Protein AF-A0A4R8QBV4-F1 (afdb_monomer_lite)

Sequence (127 aa):
MPSLPVAVTVKRGLVRAAAGRQTRTVHDWSDRFTSKRDELAAHFNRSLGEDADGKPIRVDRKRKTVSTSVGDLPISPIMDPDFKEARRRYNQPKPKPQKTTAPNSGVKERLRKKLLQNPYGEYHNID

Foldseek 3Di:
DDDDDDDDDDDDDDDDDDDDDPPPDPDDPVNVLVVQLVVLQVVLQVVQAAEPVRHRWGADLVQCWIQHPVGTHHHDLCSRSNSVSVVVVVPDPDPDPPPPPPPQDDPVNVVVVVLVPDPPRDDDDDD

Secondary structure (DSSP, 8-state):
------------------S---------TTHHHHHHHHHHHHHHHHHH-B-TTSPBPEEETTTTEEEETTEEEEPPGGG-HHHHHHHHHHHSPPPPPP---STT-SHHHHHHHHHHT-TT-------

pLDDT: mean 72.61, std 18.54, range [36.19, 93.69]

Organism: NCBI:txid1347390

Struc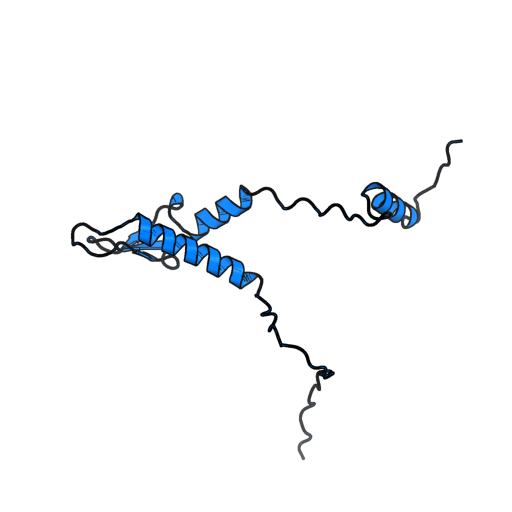ture (mmCIF, N/CA/C/O backbone):
data_AF-A0A4R8QBV4-F1
#
_entry.id   AF-A0A4R8QBV4-F1
#
loop_
_atom_site.group_PDB
_atom_site.id
_atom_site.type_symbol
_atom_site.label_atom_id
_atom_site.label_alt_id
_atom_site.label_comp_id
_atom_site.label_asym_id
_atom_site.label_entity_id
_atom_site.label_seq_id
_atom_site.pdbx_PDB_ins_code
_atom_site.Cartn_x
_atom_site.Cartn_y
_atom_site.Cartn_z
_atom_site.occupancy
_atom_site.B_iso_or_equiv
_atom_site.auth_seq_id
_atom_site.auth_comp_id
_atom_site.auth_asym_id
_atom_site.auth_atom_id
_atom_site.pdbx_PDB_model_num
ATOM 1 N N . MET A 1 1 ? 15.806 -58.537 2.074 1.00 36.19 1 MET A N 1
ATOM 2 C CA . MET A 1 1 ? 17.098 -57.893 2.399 1.00 36.19 1 MET A CA 1
ATOM 3 C C . MET A 1 1 ? 17.080 -56.489 1.800 1.00 36.19 1 MET A C 1
ATOM 5 O O . MET A 1 1 ? 16.919 -56.399 0.590 1.00 36.19 1 MET A O 1
ATOM 9 N N . PRO A 1 2 ? 17.083 -55.421 2.617 1.00 41.53 2 PRO A N 1
ATOM 10 C CA . PRO A 1 2 ? 16.800 -54.052 2.172 1.00 41.53 2 PRO A CA 1
ATOM 11 C C . PRO A 1 2 ? 18.053 -53.341 1.632 1.00 41.53 2 PRO A C 1
ATOM 13 O O . PRO A 1 2 ? 19.090 -53.345 2.290 1.00 41.53 2 PRO A O 1
ATOM 16 N N . SER A 1 3 ? 17.957 -52.698 0.463 1.00 39.59 3 SER A N 1
ATOM 17 C CA . SER A 1 3 ? 19.001 -51.814 -0.078 1.00 39.59 3 SER A CA 1
ATOM 18 C C . SER A 1 3 ? 18.604 -50.340 0.067 1.00 39.59 3 SER A C 1
ATOM 20 O O . SER A 1 3 ? 17.469 -49.956 -0.206 1.00 39.59 3 SER A O 1
ATOM 22 N N . LEU A 1 4 ? 19.570 -49.555 0.536 1.00 44.84 4 LEU A N 1
ATOM 23 C CA . LEU A 1 4 ? 19.494 -48.213 1.118 1.00 44.84 4 LEU A CA 1
ATOM 24 C C . LEU A 1 4 ? 19.123 -47.087 0.122 1.00 44.84 4 LEU A C 1
ATOM 26 O O . LEU A 1 4 ? 19.343 -47.236 -1.080 1.00 44.84 4 LEU A O 1
ATOM 30 N N . PRO A 1 5 ? 18.605 -45.938 0.607 1.00 41.72 5 PRO A N 1
ATOM 31 C CA . PRO A 1 5 ? 18.220 -44.801 -0.231 1.00 41.72 5 PRO A CA 1
ATOM 32 C C . PRO A 1 5 ? 19.424 -44.071 -0.853 1.00 41.72 5 PRO A C 1
ATOM 34 O O . PRO A 1 5 ? 20.444 -43.836 -0.205 1.00 41.72 5 PRO A O 1
ATOM 37 N N . VAL A 1 6 ? 19.266 -43.657 -2.115 1.00 47.09 6 VAL A N 1
ATOM 38 C CA . VAL A 1 6 ? 20.237 -42.866 -2.886 1.00 47.09 6 VAL A CA 1
ATOM 39 C C . VAL A 1 6 ? 20.364 -41.464 -2.281 1.00 47.09 6 VAL A C 1
ATOM 41 O O . VAL A 1 6 ? 19.462 -40.635 -2.391 1.00 47.09 6 VAL A O 1
ATOM 44 N N . ALA A 1 7 ? 21.502 -41.183 -1.646 1.00 38.56 7 ALA A N 1
ATOM 45 C CA . ALA A 1 7 ? 21.853 -39.848 -1.180 1.00 38.56 7 ALA A CA 1
ATOM 46 C C . ALA A 1 7 ? 22.288 -38.967 -2.367 1.00 38.56 7 ALA A C 1
ATOM 48 O O . ALA A 1 7 ? 23.305 -39.225 -3.010 1.00 38.56 7 ALA A O 1
ATOM 49 N N . VAL A 1 8 ? 21.540 -37.897 -2.648 1.00 42.66 8 VAL A N 1
ATOM 50 C CA . VAL A 1 8 ? 21.940 -36.868 -3.619 1.00 42.66 8 VAL A CA 1
ATOM 51 C C . VAL A 1 8 ? 22.982 -35.957 -2.966 1.00 42.66 8 VAL A C 1
ATOM 53 O O . VAL A 1 8 ? 22.662 -35.066 -2.180 1.00 42.66 8 VAL A O 1
ATOM 56 N N . THR A 1 9 ? 24.259 -36.182 -3.274 1.00 36.84 9 THR A N 1
ATOM 57 C CA . THR A 1 9 ? 25.364 -35.311 -2.851 1.00 36.84 9 THR A CA 1
ATOM 58 C C . THR A 1 9 ? 25.385 -34.034 -3.693 1.00 36.84 9 THR A C 1
ATOM 60 O O . THR A 1 9 ? 25.884 -34.021 -4.818 1.00 36.84 9 THR A O 1
ATOM 63 N N . VAL A 1 10 ? 24.893 -32.922 -3.142 1.00 47.84 10 VAL A N 1
ATOM 64 C CA . VAL A 1 10 ? 25.137 -31.591 -3.717 1.00 47.84 10 VAL A CA 1
ATOM 65 C C . VAL A 1 10 ? 26.547 -31.153 -3.322 1.00 47.84 10 VAL A C 1
ATOM 67 O O . VAL A 1 10 ? 26.832 -30.901 -2.150 1.00 47.84 10 VAL A O 1
ATOM 70 N N . LYS A 1 11 ? 27.450 -31.081 -4.306 1.00 37.22 11 LYS A N 1
ATOM 71 C CA . LYS A 1 11 ? 28.844 -30.651 -4.133 1.00 37.22 11 LYS A CA 1
ATOM 72 C C . LYS A 1 11 ? 28.899 -29.183 -3.686 1.00 37.22 11 LYS A C 1
ATOM 74 O O . LYS A 1 11 ? 28.877 -28.269 -4.504 1.00 37.22 11 LYS A O 1
ATOM 79 N N . ARG A 1 12 ? 28.987 -28.954 -2.373 1.00 41.09 12 ARG A N 1
ATOM 80 C CA . ARG A 1 12 ? 29.373 -27.666 -1.781 1.00 41.09 12 ARG A CA 1
ATOM 81 C C . ARG A 1 12 ? 30.887 -27.508 -1.913 1.00 41.09 12 ARG A C 1
ATOM 83 O O . ARG A 1 12 ? 31.643 -28.071 -1.130 1.00 41.09 12 ARG A O 1
ATOM 90 N N . GLY A 1 13 ? 31.320 -26.762 -2.926 1.00 37.94 13 GLY A N 1
ATOM 91 C CA . GLY A 1 13 ? 32.709 -26.333 -3.054 1.00 37.94 13 GLY A CA 1
ATOM 92 C C . GLY A 1 13 ? 33.080 -25.368 -1.927 1.00 37.94 13 GLY A C 1
ATOM 93 O O . GLY A 1 13 ? 32.455 -24.322 -1.766 1.00 37.94 13 GLY A O 1
ATOM 94 N N . LEU A 1 14 ? 34.095 -25.738 -1.150 1.00 39.91 14 LEU A N 1
ATOM 95 C CA . LEU A 1 14 ? 34.777 -24.892 -0.179 1.00 39.91 14 LEU A CA 1
ATOM 96 C C . LEU A 1 14 ? 36.086 -24.409 -0.815 1.00 39.91 14 LEU A C 1
ATOM 98 O O . LEU A 1 14 ? 36.921 -25.236 -1.166 1.00 39.91 14 LEU A O 1
ATOM 102 N N . VAL A 1 15 ? 36.302 -23.093 -0.889 1.00 38.16 15 VAL A N 1
ATOM 103 C CA . VAL A 1 15 ? 37.653 -22.511 -0.949 1.00 38.16 15 VAL A CA 1
ATOM 104 C C . VAL A 1 15 ? 37.709 -21.331 0.022 1.00 38.16 15 VAL A C 1
ATOM 106 O O . VAL A 1 15 ? 36.821 -20.481 0.057 1.00 38.16 15 VAL A O 1
ATOM 109 N N . ARG A 1 16 ? 38.737 -21.348 0.871 1.00 37.31 16 ARG A N 1
ATOM 110 C CA . ARG A 1 16 ? 39.010 -20.443 1.996 1.00 37.31 16 ARG A CA 1
ATOM 111 C C . ARG A 1 16 ? 40.001 -19.363 1.541 1.00 37.31 16 ARG A C 1
ATOM 113 O O . ARG A 1 16 ? 41.014 -19.719 0.954 1.00 37.31 16 ARG A O 1
ATOM 120 N N . ALA A 1 17 ? 39.784 -18.100 1.908 1.00 37.03 17 ALA A N 1
ATOM 121 C CA . ALA A 1 17 ? 40.857 -17.117 2.101 1.00 37.03 17 ALA A CA 1
ATOM 122 C C . ALA A 1 17 ? 40.392 -15.998 3.050 1.00 37.03 17 ALA A C 1
ATOM 124 O O . ALA A 1 17 ? 39.209 -15.660 3.100 1.00 37.03 17 ALA A O 1
ATOM 125 N N . ALA A 1 18 ? 41.327 -15.496 3.853 1.00 44.66 18 ALA A N 1
ATOM 126 C CA . ALA A 1 18 ? 41.128 -14.583 4.967 1.00 44.66 18 ALA A CA 1
ATOM 127 C C . ALA A 1 18 ? 41.020 -13.115 4.520 1.00 44.66 18 ALA A C 1
ATOM 129 O O . ALA A 1 18 ? 41.918 -12.603 3.867 1.00 44.66 18 ALA A O 1
ATOM 130 N N . ALA A 1 19 ? 39.926 -12.460 4.904 1.00 42.66 19 ALA A N 1
ATOM 131 C CA . ALA A 1 19 ? 39.731 -11.019 5.102 1.00 42.66 19 ALA A CA 1
ATOM 132 C C . ALA A 1 19 ? 38.261 -10.849 5.533 1.00 42.66 19 ALA A C 1
ATOM 134 O O . ALA A 1 19 ? 37.419 -11.657 5.140 1.00 42.66 19 ALA A O 1
ATOM 135 N N . GLY A 1 20 ? 37.955 -9.876 6.395 1.00 42.69 20 GLY A N 1
ATOM 136 C CA . GLY A 1 20 ? 36.684 -9.750 7.124 1.00 42.69 20 GLY A CA 1
ATOM 137 C C . GLY A 1 20 ? 35.430 -10.155 6.336 1.00 42.69 20 GLY A C 1
ATOM 138 O O . GLY A 1 20 ? 35.101 -9.563 5.308 1.00 42.69 20 GLY A O 1
ATOM 139 N N . ARG A 1 21 ? 34.706 -11.166 6.841 1.00 42.25 21 ARG A N 1
ATOM 140 C CA . ARG A 1 21 ? 33.397 -11.568 6.312 1.00 42.25 21 ARG A CA 1
ATOM 141 C C . ARG A 1 21 ? 32.388 -10.457 6.585 1.00 42.25 21 ARG A C 1
ATOM 143 O O . ARG A 1 21 ? 31.678 -10.489 7.583 1.00 42.25 21 ARG A O 1
ATOM 150 N N . GLN A 1 22 ? 32.263 -9.522 5.654 1.00 49.56 22 GLN A N 1
ATOM 151 C CA . GLN A 1 22 ? 30.965 -8.911 5.416 1.00 49.56 22 GLN A CA 1
ATOM 152 C C . GLN A 1 22 ? 30.068 -10.019 4.869 1.00 49.56 22 GLN A C 1
ATOM 154 O O . GLN A 1 22 ? 30.182 -10.432 3.713 1.00 49.56 22 GLN A O 1
ATOM 159 N N . THR A 1 23 ? 29.227 -10.581 5.735 1.00 47.84 23 THR A N 1
ATOM 160 C CA . THR A 1 23 ? 28.182 -11.507 5.318 1.00 47.84 23 THR A CA 1
ATOM 161 C C . THR A 1 23 ? 27.249 -10.735 4.401 1.00 47.84 23 THR A C 1
ATOM 163 O O . THR A 1 23 ? 26.439 -9.935 4.861 1.00 47.84 23 THR A O 1
ATOM 166 N N . ARG A 1 24 ? 27.388 -10.937 3.089 1.00 52.03 24 ARG A N 1
ATOM 167 C CA . ARG A 1 24 ? 26.376 -10.525 2.119 1.00 52.03 24 ARG A CA 1
ATOM 168 C C . ARG A 1 24 ? 25.113 -11.320 2.432 1.00 52.03 24 ARG A C 1
ATOM 170 O O . ARG A 1 24 ? 24.980 -12.464 2.005 1.00 52.03 24 ARG A O 1
ATOM 177 N N . THR A 1 25 ? 24.224 -10.740 3.230 1.00 61.22 25 THR A N 1
ATOM 178 C CA . THR A 1 25 ? 22.866 -11.241 3.404 1.00 61.22 25 THR A C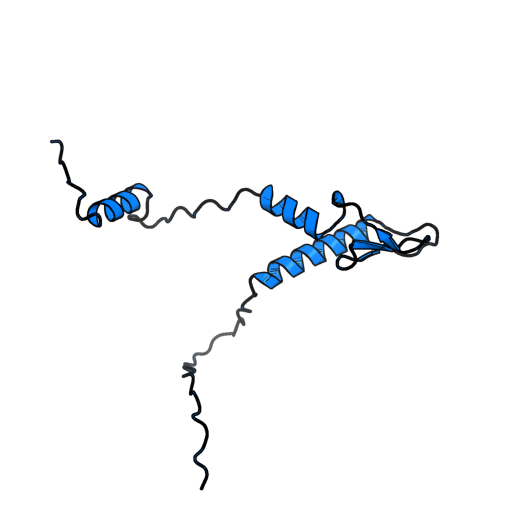A 1
ATOM 179 C C . THR A 1 25 ? 22.197 -11.207 2.038 1.00 61.22 25 THR A C 1
ATOM 181 O O . THR A 1 25 ? 22.039 -10.151 1.423 1.00 61.22 25 THR A O 1
ATOM 184 N N . VAL A 1 26 ? 21.871 -12.387 1.514 1.00 53.66 26 VAL A N 1
ATOM 185 C CA . VAL A 1 26 ? 21.049 -12.507 0.314 1.00 53.66 26 VAL A CA 1
ATOM 186 C C . VAL A 1 26 ? 19.646 -12.102 0.746 1.00 53.66 26 VAL A C 1
ATOM 188 O O . VAL A 1 26 ? 18.940 -12.889 1.364 1.00 53.66 26 VAL A O 1
ATOM 191 N N . HIS A 1 27 ? 19.279 -10.844 0.517 1.00 57.59 27 HIS A N 1
ATOM 192 C CA . HIS A 1 27 ? 17.913 -10.395 0.751 1.00 57.59 27 HIS A CA 1
ATOM 193 C C . HIS A 1 27 ? 17.016 -11.047 -0.298 1.00 57.59 27 HIS A C 1
ATOM 195 O O . HIS A 1 27 ? 17.231 -10.836 -1.498 1.00 57.59 27 HIS A O 1
ATOM 201 N N . ASP A 1 28 ? 16.028 -11.828 0.144 1.00 64.94 28 ASP A N 1
ATOM 202 C CA . ASP A 1 28 ? 15.000 -12.327 -0.757 1.00 64.94 28 ASP A CA 1
ATOM 203 C C . ASP A 1 28 ? 14.275 -11.130 -1.393 1.00 64.94 28 ASP A C 1
ATOM 205 O O . ASP A 1 28 ? 14.067 -10.070 -0.792 1.00 64.94 28 ASP A O 1
ATOM 209 N N . TRP A 1 29 ? 13.934 -11.257 -2.670 1.00 56.03 29 TRP A N 1
ATOM 210 C CA . TRP A 1 29 ? 13.239 -10.202 -3.394 1.00 56.03 29 TRP A CA 1
ATOM 211 C C . TRP A 1 29 ? 11.860 -9.918 -2.781 1.00 56.03 29 TRP A C 1
ATOM 213 O O . TRP A 1 29 ? 11.433 -8.761 -2.795 1.00 56.03 29 TRP A O 1
ATOM 223 N N . SER A 1 30 ? 11.210 -10.931 -2.193 1.00 67.06 30 SER A N 1
ATOM 224 C CA . SER A 1 30 ? 9.919 -10.787 -1.513 1.00 67.06 30 SER A CA 1
ATOM 225 C C . SER A 1 30 ? 10.016 -9.983 -0.203 1.00 67.06 30 SER A C 1
ATOM 227 O O . SER A 1 30 ? 9.170 -9.113 0.034 1.00 67.06 30 SER A O 1
ATOM 229 N N . ASP A 1 31 ? 11.098 -10.158 0.568 1.00 71.94 31 ASP A N 1
ATOM 230 C CA . ASP A 1 31 ? 11.341 -9.463 1.844 1.00 71.94 31 ASP A CA 1
ATOM 231 C C . ASP A 1 31 ? 11.398 -7.940 1.683 1.00 71.94 31 ASP A C 1
ATOM 233 O O . ASP A 1 31 ? 10.922 -7.179 2.521 1.00 71.94 31 ASP A O 1
ATOM 237 N N . ARG A 1 32 ? 11.911 -7.448 0.551 1.00 65.31 32 ARG A N 1
ATOM 238 C CA . ARG A 1 32 ? 11.947 -5.997 0.294 1.00 65.31 32 ARG A CA 1
ATOM 239 C C . ARG A 1 32 ? 10.559 -5.364 0.240 1.00 65.31 32 ARG A C 1
ATOM 241 O O . ARG A 1 32 ? 10.420 -4.170 0.506 1.00 65.31 32 ARG A O 1
ATOM 248 N N . PHE A 1 33 ? 9.544 -6.130 -0.145 1.00 72.06 33 PHE A N 1
ATOM 249 C CA . PHE A 1 33 ? 8.173 -5.640 -0.215 1.00 72.06 33 PHE A CA 1
ATOM 250 C C . PHE A 1 33 ? 7.450 -5.759 1.117 1.00 72.06 33 PHE A C 1
ATOM 252 O O . PHE A 1 33 ? 6.654 -4.881 1.439 1.00 72.06 33 PHE A O 1
ATOM 259 N N . THR A 1 34 ? 7.739 -6.792 1.911 1.00 76.31 34 THR A N 1
ATOM 260 C CA . THR A 1 34 ? 7.203 -6.893 3.274 1.00 76.31 34 THR A CA 1
ATOM 261 C C . THR A 1 34 ? 7.708 -5.724 4.118 1.00 76.31 34 THR A C 1
ATOM 263 O O . THR A 1 34 ? 6.881 -5.004 4.677 1.00 76.31 34 THR A O 1
ATOM 266 N N . SER A 1 35 ? 9.009 -5.406 4.052 1.00 81.88 35 SER A N 1
ATOM 267 C CA . SER A 1 35 ? 9.593 -4.256 4.761 1.00 81.88 35 SER A CA 1
ATOM 268 C C . SER A 1 35 ? 8.936 -2.926 4.379 1.00 81.88 35 SER A C 1
ATOM 270 O O . SER A 1 35 ? 8.523 -2.172 5.253 1.00 81.88 35 SER A O 1
ATOM 272 N N . LYS A 1 36 ? 8.734 -2.649 3.080 1.00 85.56 36 LYS A N 1
ATOM 273 C CA . LYS A 1 36 ? 8.090 -1.398 2.629 1.00 85.56 36 LYS A CA 1
ATOM 274 C C . LYS A 1 36 ? 6.645 -1.251 3.102 1.00 85.56 36 LYS A C 1
ATOM 276 O O . LYS A 1 36 ? 6.196 -0.141 3.390 1.00 85.56 36 LYS A O 1
ATOM 281 N N . ARG A 1 37 ? 5.896 -2.353 3.147 1.00 88.12 37 ARG A N 1
ATOM 282 C CA . ARG A 1 37 ? 4.511 -2.361 3.640 1.00 88.12 37 ARG A CA 1
ATOM 283 C C . ARG A 1 37 ? 4.466 -2.171 5.150 1.00 88.12 37 ARG A C 1
ATOM 285 O O . ARG A 1 37 ? 3.597 -1.452 5.631 1.00 88.12 37 ARG A O 1
ATOM 292 N N . ASP A 1 38 ? 5.389 -2.794 5.879 1.00 87.88 38 ASP A N 1
ATOM 293 C CA . ASP A 1 38 ? 5.510 -2.645 7.332 1.00 87.88 38 ASP A CA 1
ATOM 294 C C . ASP A 1 38 ? 5.906 -1.207 7.702 1.00 87.88 38 ASP A C 1
ATOM 296 O O . ASP A 1 38 ? 5.298 -0.601 8.582 1.00 87.88 38 ASP A O 1
ATOM 300 N N . GLU A 1 39 ? 6.839 -0.603 6.962 1.00 89.06 39 GLU A N 1
ATOM 301 C CA . GLU A 1 39 ? 7.203 0.813 7.095 1.00 89.06 39 GLU A CA 1
ATOM 302 C C . GLU A 1 39 ? 6.010 1.746 6.839 1.00 89.06 39 GLU A C 1
ATOM 304 O O . GLU A 1 39 ? 5.816 2.727 7.561 1.00 89.06 39 GLU A O 1
ATOM 309 N N . LEU A 1 40 ? 5.191 1.444 5.825 1.00 89.38 40 LEU A N 1
ATOM 310 C CA . LEU A 1 40 ? 3.966 2.185 5.520 1.00 89.38 40 LEU A CA 1
ATOM 311 C C . LEU A 1 40 ? 2.918 2.048 6.628 1.00 89.38 40 LEU A C 1
ATOM 313 O O . LEU A 1 40 ? 2.315 3.049 7.010 1.00 89.38 40 LEU A O 1
ATOM 317 N N . ALA A 1 41 ? 2.721 0.844 7.166 1.00 88.12 41 ALA A N 1
ATOM 318 C CA . ALA A 1 41 ? 1.832 0.620 8.301 1.00 88.12 41 ALA A CA 1
ATOM 319 C C . ALA A 1 41 ? 2.319 1.384 9.543 1.00 88.12 41 ALA A C 1
ATOM 321 O O . ALA A 1 41 ? 1.540 2.085 10.183 1.00 88.12 41 ALA A O 1
ATOM 322 N N . ALA A 1 42 ? 3.622 1.345 9.833 1.00 88.69 42 ALA A N 1
ATOM 323 C CA . ALA A 1 42 ? 4.218 2.110 10.923 1.00 88.69 42 ALA A CA 1
ATOM 324 C C . ALA A 1 42 ? 4.069 3.625 10.716 1.00 88.69 42 ALA A C 1
ATOM 326 O O . ALA A 1 42 ? 3.802 4.353 11.669 1.00 88.69 42 ALA A O 1
ATOM 327 N N . HIS A 1 43 ? 4.209 4.108 9.479 1.00 90.00 43 HIS A N 1
ATOM 328 C CA . HIS A 1 43 ? 3.935 5.503 9.145 1.00 90.00 43 HIS A CA 1
ATOM 329 C C . HIS A 1 43 ? 2.480 5.869 9.449 1.00 90.00 43 HIS A C 1
ATOM 331 O O . HIS A 1 43 ? 2.243 6.896 10.073 1.00 90.00 43 HIS A O 1
ATOM 337 N N . PHE A 1 44 ? 1.510 5.054 9.032 1.00 89.50 44 PHE A N 1
ATOM 338 C CA . PHE A 1 44 ? 0.104 5.314 9.338 1.00 89.50 44 PHE A CA 1
ATOM 339 C C . PHE A 1 44 ? -0.176 5.304 10.838 1.00 89.50 44 PHE A C 1
ATOM 341 O O . PHE A 1 44 ? -0.770 6.255 11.328 1.00 89.50 44 PHE A O 1
ATOM 348 N N . ASN A 1 45 ? 0.335 4.317 11.575 1.00 89.12 45 ASN A N 1
ATOM 349 C CA . ASN A 1 45 ? 0.179 4.257 13.030 1.00 89.12 45 ASN A CA 1
ATOM 350 C C . ASN A 1 45 ? 0.738 5.511 13.722 1.00 89.12 45 ASN A C 1
ATOM 352 O O . ASN A 1 45 ? 0.150 5.994 14.680 1.00 89.12 45 ASN A O 1
ATOM 356 N N . ARG A 1 46 ? 1.842 6.084 13.219 1.00 88.12 46 ARG A N 1
ATOM 357 C CA . ARG A 1 46 ? 2.367 7.365 13.724 1.00 88.12 46 ARG A CA 1
ATOM 358 C C . ARG A 1 46 ? 1.492 8.565 13.359 1.00 88.12 46 ARG A C 1
ATOM 360 O O . ARG A 1 46 ? 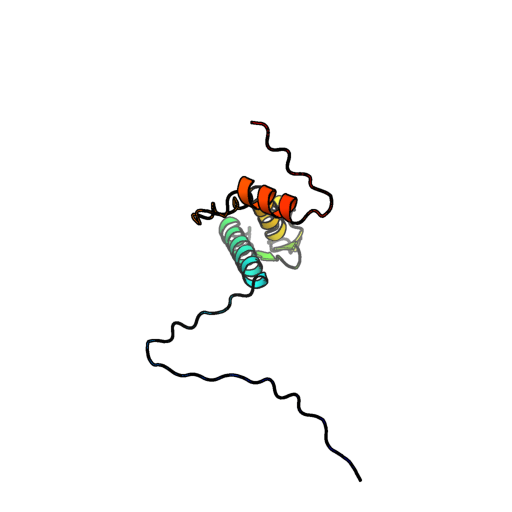1.452 9.524 14.116 1.00 88.12 46 ARG A O 1
ATOM 367 N N . SER A 1 47 ? 0.844 8.547 12.195 1.00 87.94 47 SER A N 1
ATOM 368 C CA . SER A 1 47 ? 0.025 9.666 11.711 1.00 87.94 47 SER A CA 1
ATOM 369 C C . SER A 1 47 ? -1.395 9.694 12.277 1.00 87.94 47 SER A C 1
ATOM 371 O O . SER A 1 47 ? -2.007 10.754 12.255 1.00 87.94 47 SER A O 1
ATOM 373 N N . LEU A 1 48 ? -1.935 8.555 12.720 1.00 86.25 48 LEU A N 1
ATOM 374 C CA . LEU A 1 48 ? -3.315 8.459 13.207 1.00 86.25 48 LEU A CA 1
ATOM 375 C C . LEU A 1 48 ? -3.477 8.922 14.661 1.00 86.25 48 LEU A C 1
ATOM 377 O O . LEU A 1 48 ? -4.568 9.335 15.030 1.00 86.25 48 LEU A O 1
ATOM 381 N N . GLY A 1 49 ? -2.403 8.909 15.455 1.00 87.62 49 GLY A N 1
ATOM 382 C CA . GLY A 1 49 ? -2.436 9.383 16.836 1.00 87.62 49 GLY A CA 1
ATOM 383 C C . GLY A 1 49 ? -3.244 8.471 17.761 1.00 87.62 49 GLY A C 1
ATOM 384 O O . GLY A 1 49 ? -3.149 7.243 17.683 1.00 87.62 49 GLY A O 1
ATOM 385 N N . GLU A 1 50 ? -4.006 9.088 18.656 1.00 89.06 50 GLU A N 1
ATOM 386 C CA . GLU A 1 50 ? -4.805 8.423 19.686 1.00 89.06 50 GLU A CA 1
ATOM 387 C C . GLU A 1 50 ? -6.301 8.629 19.422 1.00 89.06 50 GLU A C 1
ATOM 389 O O . GLU A 1 50 ? -6.708 9.601 18.782 1.00 89.06 50 GLU A O 1
ATOM 394 N N . ASP A 1 51 ? -7.117 7.680 19.871 1.00 86.25 51 ASP A N 1
ATOM 395 C CA . ASP A 1 51 ? -8.571 7.763 19.804 1.00 86.25 51 ASP A CA 1
ATOM 396 C C . ASP A 1 51 ? -9.149 8.636 20.930 1.00 86.25 51 ASP A C 1
ATOM 398 O O . ASP A 1 51 ? -8.429 9.217 21.743 1.00 86.25 51 ASP A O 1
ATOM 402 N N . ALA A 1 52 ? -10.480 8.735 20.975 1.00 84.31 52 ALA A N 1
ATOM 403 C CA . ALA A 1 52 ? -11.189 9.515 21.989 1.00 84.31 52 ALA A CA 1
ATOM 404 C C . ALA A 1 52 ? -10.948 9.021 23.431 1.00 84.31 52 ALA A C 1
ATOM 406 O O . ALA A 1 52 ? -11.151 9.790 24.368 1.00 84.31 52 ALA A O 1
ATOM 407 N N . ASP A 1 53 ? -10.492 7.777 23.603 1.00 84.75 53 ASP A N 1
ATOM 408 C CA . ASP A 1 53 ? -10.188 7.163 24.897 1.00 84.75 53 ASP A CA 1
ATOM 409 C C . ASP A 1 53 ? -8.681 7.218 25.228 1.00 84.75 53 ASP A C 1
ATOM 411 O O . ASP A 1 53 ? -8.237 6.608 26.204 1.00 84.75 53 ASP A O 1
ATOM 415 N N . GLY A 1 54 ? -7.876 7.908 24.409 1.00 85.50 54 GLY A N 1
ATOM 416 C CA . GLY A 1 54 ? -6.421 7.999 24.564 1.00 85.50 54 GLY A CA 1
ATOM 417 C C . GLY A 1 54 ? -5.668 6.722 24.171 1.00 85.50 54 GLY A C 1
ATOM 418 O O . GLY A 1 54 ? -4.502 6.550 24.527 1.00 85.50 54 GLY A O 1
ATOM 419 N N . LYS A 1 55 ? -6.305 5.782 23.462 1.00 87.69 55 LYS A N 1
ATOM 420 C CA . LYS A 1 55 ? -5.649 4.563 22.973 1.00 87.69 55 LYS A CA 1
ATOM 421 C C . LYS A 1 55 ? -5.056 4.806 21.586 1.00 87.69 55 LYS A C 1
ATOM 423 O O . LYS A 1 55 ? -5.688 5.436 20.741 1.00 87.69 55 LYS A O 1
ATOM 428 N N . PRO A 1 56 ? -3.863 4.267 21.289 1.00 87.69 56 PRO A N 1
ATOM 429 C CA . PRO A 1 56 ? -3.236 4.464 19.990 1.00 87.69 56 PRO A CA 1
ATOM 430 C C . PRO A 1 56 ? -4.044 3.781 18.885 1.00 87.69 56 PRO A C 1
ATOM 432 O O . PRO A 1 56 ? -4.278 2.569 18.930 1.00 87.69 56 PRO A O 1
ATOM 435 N N . ILE A 1 57 ? -4.390 4.546 17.852 1.00 89.81 57 ILE A N 1
ATOM 436 C CA . ILE A 1 57 ? -5.077 4.033 16.669 1.00 89.81 57 ILE A CA 1
ATOM 437 C C . ILE A 1 57 ? -4.075 3.225 15.837 1.00 89.81 57 ILE A C 1
ATOM 439 O O . ILE A 1 57 ? -3.027 3.732 15.424 1.00 89.81 57 ILE A O 1
ATOM 443 N N . ARG A 1 58 ? -4.380 1.948 15.573 1.00 90.69 58 ARG A N 1
ATOM 444 C CA . ARG A 1 58 ? -3.498 1.042 14.825 1.00 90.69 58 ARG A CA 1
ATOM 445 C C . ARG A 1 58 ? -4.179 0.456 13.602 1.00 90.69 58 ARG A C 1
ATOM 447 O O . ARG A 1 58 ? -5.330 0.043 13.645 1.00 90.69 58 ARG A O 1
ATOM 454 N N . VAL A 1 59 ? -3.424 0.376 12.512 1.00 90.31 59 VAL A N 1
ATOM 455 C CA . VAL A 1 59 ? -3.839 -0.256 11.260 1.00 90.31 59 VAL A CA 1
ATOM 456 C C . VAL A 1 59 ? -3.430 -1.728 11.260 1.00 90.31 59 VAL A C 1
ATOM 458 O O . VAL A 1 59 ? -2.238 -2.045 11.309 1.00 90.31 59 VAL A O 1
ATOM 461 N N . ASP A 1 60 ? -4.401 -2.629 11.126 1.00 89.94 60 ASP A N 1
ATOM 462 C CA . ASP A 1 60 ? -4.158 -4.035 10.810 1.00 89.94 60 ASP A CA 1
ATOM 463 C C . ASP A 1 60 ? -4.155 -4.228 9.288 1.00 89.94 60 ASP A C 1
ATOM 465 O O . ASP A 1 60 ? -5.188 -4.237 8.612 1.00 89.94 60 ASP A O 1
ATOM 469 N N . ARG A 1 61 ? -2.957 -4.434 8.734 1.00 86.75 61 ARG A N 1
ATOM 470 C CA . ARG A 1 61 ? -2.766 -4.692 7.301 1.00 86.75 61 ARG A CA 1
ATOM 471 C C . ARG A 1 61 ? -3.441 -5.982 6.836 1.00 86.75 61 ARG A C 1
ATOM 473 O O . ARG A 1 61 ? -3.903 -6.027 5.699 1.00 86.75 61 ARG A O 1
ATOM 480 N N . LYS A 1 62 ? -3.433 -7.043 7.649 1.00 87.62 62 LYS A N 1
ATOM 481 C CA . LYS A 1 62 ? -3.948 -8.359 7.240 1.00 87.62 62 LYS A CA 1
ATOM 482 C C . LYS A 1 62 ? -5.466 -8.342 7.201 1.00 87.62 62 LYS A C 1
ATOM 484 O O . LYS A 1 62 ? -6.048 -8.838 6.243 1.00 87.62 62 LYS A O 1
ATOM 489 N N . ARG A 1 63 ? -6.082 -7.759 8.230 1.00 89.88 63 ARG A N 1
ATOM 490 C CA . ARG A 1 63 ? -7.542 -7.653 8.341 1.00 89.88 63 ARG A CA 1
ATOM 491 C C . ARG A 1 63 ? -8.126 -6.463 7.586 1.00 89.88 63 ARG A C 1
ATOM 493 O O . ARG A 1 63 ? -9.330 -6.439 7.377 1.00 89.88 63 ARG A O 1
ATOM 500 N N . LYS A 1 64 ? -7.284 -5.525 7.130 1.00 91.06 64 LYS A N 1
ATOM 501 C CA . LYS A 1 64 ? -7.696 -4.280 6.459 1.00 91.06 64 LYS A CA 1
ATOM 502 C C . LYS A 1 64 ? -8.605 -3.446 7.358 1.00 91.06 64 LYS A C 1
ATOM 504 O O . LYS A 1 64 ? -9.627 -2.925 6.917 1.00 91.06 64 LYS A O 1
ATOM 509 N N . THR A 1 65 ? -8.219 -3.327 8.623 1.00 92.81 65 THR A N 1
ATOM 510 C CA . THR A 1 65 ? -8.983 -2.598 9.635 1.00 92.81 65 THR A CA 1
ATOM 511 C C . THR A 1 65 ? -8.131 -1.578 10.372 1.00 92.81 65 THR A C 1
ATOM 513 O O . THR A 1 65 ? -6.900 -1.620 10.341 1.00 92.81 65 THR A O 1
ATOM 516 N N . VAL A 1 66 ? -8.806 -0.639 11.025 1.00 90.94 66 VAL A N 1
ATOM 517 C CA . VAL A 1 66 ? -8.230 0.324 11.958 1.00 90.94 66 VAL A CA 1
ATOM 518 C C . VAL A 1 66 ? -8.890 0.116 13.314 1.00 90.94 66 VAL A C 1
ATOM 520 O O . VAL A 1 66 ? -10.117 0.151 13.403 1.00 90.94 66 VAL A O 1
ATOM 523 N N . SER A 1 67 ? -8.090 -0.094 14.357 1.00 90.00 67 SER A N 1
ATOM 524 C CA . SER A 1 67 ? -8.585 -0.199 15.727 1.00 90.00 67 SER A CA 1
ATOM 525 C C . SER A 1 67 ? -8.929 1.196 16.243 1.00 90.00 67 SER A C 1
ATOM 527 O O . SER A 1 67 ? -8.042 2.042 16.389 1.00 90.00 67 SER A O 1
ATOM 529 N N . THR A 1 68 ? -10.207 1.432 16.506 1.00 88.12 68 THR A N 1
ATOM 530 C CA . THR A 1 68 ? -10.727 2.691 17.054 1.00 88.12 68 THR A CA 1
ATOM 531 C C . THR A 1 68 ? -11.490 2.423 18.351 1.00 88.12 68 THR A C 1
ATOM 533 O O . THR A 1 68 ? -11.768 1.266 18.672 1.00 88.12 68 THR A O 1
ATOM 536 N N . SER A 1 69 ? -11.865 3.469 19.088 1.00 86.44 69 SER A N 1
ATOM 537 C CA . SER A 1 69 ? -12.627 3.349 20.342 1.00 86.44 69 SER A CA 1
ATOM 538 C C . SER A 1 69 ? -13.960 2.608 20.174 1.00 86.44 69 SER A C 1
ATOM 540 O O . SER A 1 69 ? -14.366 1.836 21.039 1.00 86.44 69 SER A O 1
ATOM 542 N N . VAL A 1 70 ? -14.611 2.771 19.018 1.00 86.88 70 VAL A N 1
ATOM 543 C CA . VAL A 1 70 ? -15.854 2.070 18.643 1.00 86.88 70 VAL A CA 1
ATOM 544 C C . VAL A 1 70 ? -15.630 0.636 18.141 1.00 86.88 70 VAL A C 1
ATOM 546 O O . VAL A 1 70 ? -16.593 -0.067 17.841 1.00 86.88 70 VAL A O 1
ATOM 549 N N . GLY A 1 71 ? -14.375 0.186 18.064 1.00 88.69 71 GLY A N 1
ATOM 550 C CA . GLY A 1 71 ? -13.974 -1.141 17.603 1.00 88.69 71 GLY A CA 1
ATOM 551 C C . GLY A 1 71 ? -13.150 -1.119 16.313 1.00 88.69 71 GLY A C 1
ATOM 552 O O . GLY A 1 71 ? -12.646 -0.081 15.873 1.00 88.69 71 GLY A O 1
ATOM 553 N N . ASP A 1 72 ? -12.998 -2.298 15.710 1.00 92.44 72 ASP A N 1
ATOM 554 C CA . ASP A 1 72 ? -12.266 -2.475 14.455 1.00 92.44 72 ASP A CA 1
ATOM 555 C C . ASP A 1 72 ? -13.123 -2.023 13.267 1.00 92.44 72 ASP A C 1
ATOM 557 O O . ASP A 1 72 ? -14.131 -2.648 12.932 1.00 92.44 72 ASP A O 1
ATOM 561 N N . LEU A 1 73 ? -12.702 -0.948 12.598 1.00 92.25 73 LEU A N 1
ATOM 562 C CA . LEU A 1 73 ? -13.388 -0.408 11.425 1.00 92.25 73 LEU A CA 1
ATOM 563 C C . LEU A 1 73 ? -12.675 -0.804 10.131 1.00 92.25 73 LEU A C 1
ATOM 565 O O . LEU A 1 73 ? -11.443 -0.795 10.097 1.00 92.25 73 LEU A O 1
ATOM 569 N N . PRO A 1 74 ? -13.402 -1.108 9.042 1.00 93.69 74 PRO A N 1
ATOM 570 C CA . PRO A 1 74 ? -12.784 -1.372 7.751 1.00 93.69 74 PRO A CA 1
ATOM 571 C C . PRO A 1 74 ? -12.066 -0.123 7.238 1.00 93.69 74 PRO A C 1
ATOM 573 O O . PRO A 1 74 ? -12.594 0.990 7.266 1.00 93.69 74 PRO A O 1
ATOM 576 N N . ILE A 1 75 ? -10.846 -0.315 6.748 1.00 91.06 75 ILE A N 1
ATOM 577 C CA . ILE A 1 75 ? -10.026 0.777 6.242 1.00 91.06 75 ILE A CA 1
ATOM 578 C C . ILE A 1 75 ? -10.374 1.096 4.788 1.00 91.06 75 ILE A C 1
ATOM 580 O O . ILE A 1 75 ? -10.611 0.207 3.969 1.00 91.06 75 ILE A O 1
ATOM 584 N N . SER A 1 76 ? -10.366 2.382 4.437 1.00 89.50 76 SER A N 1
ATOM 585 C CA . SER A 1 76 ? -10.524 2.789 3.040 1.00 89.50 76 SER A CA 1
ATOM 586 C C . SER A 1 76 ? -9.310 2.359 2.197 1.00 89.50 76 SER A C 1
ATOM 588 O O . SER A 1 76 ? -8.178 2.375 2.696 1.00 89.50 76 SER A O 1
ATOM 590 N N . PRO A 1 77 ? -9.483 2.059 0.892 1.00 88.56 77 PRO A N 1
ATOM 591 C CA . PRO A 1 77 ? -8.374 1.646 0.028 1.00 88.56 77 PRO A CA 1
ATOM 592 C C . PRO A 1 77 ? -7.212 2.644 0.007 1.00 88.56 77 PRO A C 1
ATOM 594 O O . PRO A 1 77 ? -6.052 2.253 -0.051 1.00 88.56 77 PRO A O 1
ATOM 597 N N . ILE A 1 78 ? -7.493 3.947 0.109 1.00 87.38 78 ILE A N 1
ATOM 598 C CA . ILE A 1 78 ? -6.453 4.986 0.099 1.00 87.38 78 ILE A CA 1
ATOM 599 C C . ILE A 1 78 ? -5.536 4.939 1.334 1.00 87.38 78 ILE A C 1
ATOM 601 O O . ILE A 1 78 ? -4.400 5.425 1.283 1.00 87.38 78 ILE A O 1
ATOM 605 N N . MET A 1 79 ? -6.017 4.350 2.428 1.00 87.06 79 MET A N 1
ATOM 606 C CA . MET A 1 79 ? -5.300 4.216 3.692 1.00 87.06 79 MET A CA 1
ATOM 607 C C . MET A 1 79 ? -4.736 2.793 3.895 1.00 87.06 79 MET A C 1
ATOM 609 O O . MET A 1 79 ? -3.941 2.582 4.805 1.00 87.06 79 MET A O 1
ATOM 613 N N . ASP A 1 80 ? -5.030 1.838 3.002 1.00 90.88 80 ASP A N 1
ATOM 614 C CA . ASP A 1 80 ? -4.400 0.512 3.008 1.00 90.88 80 ASP A CA 1
ATOM 615 C C . ASP A 1 80 ? -2.898 0.603 2.626 1.00 90.88 80 ASP A C 1
ATOM 617 O O . ASP A 1 80 ? -2.564 1.078 1.527 1.00 90.88 80 ASP A O 1
ATOM 621 N N . PRO A 1 81 ? -1.969 0.130 3.491 1.00 90.25 81 PRO A N 1
ATOM 622 C CA . PRO A 1 81 ? -0.539 0.069 3.188 1.00 90.25 81 PRO A CA 1
ATOM 623 C C . PRO A 1 81 ? -0.220 -0.636 1.865 1.00 90.25 81 PRO A C 1
ATOM 625 O O . PRO A 1 81 ? 0.626 -0.154 1.109 1.00 90.25 81 PRO A O 1
ATOM 628 N N . ASP A 1 82 ? -0.912 -1.735 1.556 1.00 90.75 82 ASP A N 1
ATOM 629 C CA . ASP A 1 82 ? -0.636 -2.532 0.357 1.00 90.75 82 ASP A CA 1
ATOM 630 C C . ASP A 1 82 ? -1.070 -1.793 -0.908 1.00 90.75 82 ASP A C 1
ATOM 632 O O . ASP A 1 82 ? -0.329 -1.737 -1.894 1.00 90.75 82 ASP A O 1
ATOM 636 N N . PHE A 1 83 ? -2.241 -1.152 -0.865 1.00 90.00 83 PHE A N 1
ATOM 637 C CA . PHE A 1 83 ? -2.743 -0.338 -1.966 1.00 90.00 83 PHE A CA 1
ATOM 638 C C . PHE A 1 83 ? -1.838 0.869 -2.230 1.00 90.00 83 PHE A C 1
ATOM 640 O O . PHE A 1 83 ? -1.480 1.158 -3.376 1.00 90.00 83 PHE A O 1
ATOM 647 N N . LYS A 1 84 ? -1.405 1.566 -1.173 1.00 90.69 84 LYS A N 1
ATOM 648 C CA . LYS A 1 84 ? -0.514 2.727 -1.293 1.00 90.69 84 LYS A CA 1
ATOM 649 C C . LYS A 1 84 ? 0.861 2.330 -1.819 1.00 90.69 84 LYS A C 1
ATOM 651 O O . LYS A 1 84 ? 1.440 3.067 -2.620 1.00 90.69 84 LYS A O 1
ATOM 656 N N . GLU A 1 85 ? 1.375 1.168 -1.422 1.00 90.31 85 GLU A N 1
ATOM 657 C CA . GLU A 1 85 ? 2.617 0.630 -1.972 1.00 90.31 85 GLU A CA 1
ATOM 658 C C . GLU A 1 85 ? 2.469 0.283 -3.460 1.00 90.31 85 GLU A C 1
ATOM 660 O O . GLU A 1 85 ? 3.295 0.709 -4.269 1.00 90.31 85 GLU A O 1
ATOM 665 N N . ALA A 1 86 ? 1.399 -0.421 -3.844 1.00 89.25 86 ALA A N 1
ATOM 666 C CA . ALA A 1 86 ? 1.120 -0.754 -5.239 1.00 89.25 86 ALA A CA 1
ATOM 667 C C . ALA A 1 86 ? 1.020 0.515 -6.099 1.00 89.25 86 ALA A C 1
ATOM 669 O O . ALA A 1 86 ? 1.714 0.642 -7.109 1.00 89.25 86 ALA A O 1
ATOM 670 N N . ARG A 1 87 ? 0.253 1.510 -5.642 1.00 90.81 87 ARG A N 1
ATOM 671 C CA . ARG A 1 87 ? 0.124 2.810 -6.312 1.00 90.81 87 ARG A CA 1
ATOM 672 C C . ARG A 1 87 ? 1.472 3.520 -6.460 1.00 90.81 87 ARG A C 1
ATOM 674 O O . ARG A 1 87 ? 1.772 4.043 -7.531 1.00 90.81 87 ARG A O 1
ATOM 681 N N . ARG A 1 88 ? 2.323 3.505 -5.425 1.00 88.50 88 ARG A N 1
ATOM 682 C CA . ARG A 1 88 ? 3.685 4.067 -5.493 1.00 88.50 88 ARG A CA 1
ATOM 683 C C . ARG A 1 88 ? 4.539 3.373 -6.552 1.00 88.50 88 ARG A C 1
ATOM 685 O O . ARG A 1 88 ? 5.262 4.060 -7.263 1.00 88.50 88 ARG A O 1
ATOM 692 N N . ARG A 1 89 ? 4.451 2.047 -6.692 1.00 85.94 89 ARG A N 1
ATOM 693 C CA . ARG A 1 89 ? 5.224 1.299 -7.701 1.00 85.94 89 ARG A CA 1
ATOM 694 C C . ARG A 1 89 ? 4.842 1.674 -9.130 1.00 85.94 89 ARG A C 1
ATOM 696 O O . ARG A 1 89 ? 5.735 1.799 -9.957 1.00 85.94 89 ARG A O 1
ATOM 703 N N . TYR A 1 90 ? 3.553 1.863 -9.414 1.00 85.00 90 TYR A N 1
ATOM 704 C CA . TYR A 1 90 ? 3.097 2.263 -10.751 1.00 85.00 90 TYR A CA 1
ATOM 705 C C . TYR A 1 90 ? 3.423 3.721 -11.078 1.00 85.00 90 TYR A C 1
ATOM 707 O O . TYR A 1 90 ? 3.740 4.030 -12.223 1.00 85.00 90 TYR A O 1
ATOM 715 N N . ASN A 1 91 ? 3.390 4.600 -10.075 1.00 86.31 91 ASN A N 1
ATOM 716 C CA . ASN A 1 91 ? 3.745 6.007 -10.256 1.00 86.31 91 ASN A CA 1
ATOM 717 C C . ASN A 1 91 ? 5.256 6.225 -10.397 1.00 86.31 91 ASN A C 1
ATOM 719 O O . ASN A 1 91 ? 5.677 7.236 -10.957 1.00 86.31 91 ASN A O 1
ATOM 723 N N . GLN A 1 92 ? 6.085 5.315 -9.878 1.00 84.00 92 GLN A N 1
ATOM 724 C CA . GLN A 1 92 ? 7.526 5.414 -10.063 1.00 84.00 92 GLN A CA 1
ATOM 725 C C . GLN A 1 92 ? 7.902 4.982 -11.48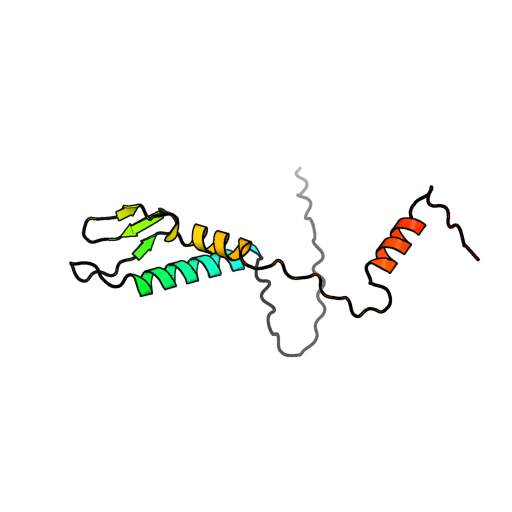4 1.00 84.00 92 GLN A C 1
ATOM 727 O O . GLN A 1 92 ? 7.551 3.876 -11.907 1.00 84.00 92 GLN A O 1
ATOM 732 N N . PRO A 1 93 ? 8.635 5.826 -12.235 1.00 79.94 93 PRO A N 1
ATOM 733 C CA . PRO A 1 93 ? 9.088 5.449 -13.560 1.00 79.94 93 PRO A CA 1
ATOM 734 C C . PRO A 1 93 ? 9.949 4.194 -13.444 1.00 79.94 93 PRO A C 1
ATOM 736 O O . PRO A 1 93 ? 10.837 4.108 -12.591 1.00 79.94 93 PRO A O 1
ATOM 739 N N . LYS A 1 94 ? 9.682 3.210 -14.311 1.00 80.81 94 LYS A N 1
ATOM 740 C CA . LYS A 1 94 ? 10.495 1.993 -14.368 1.00 80.81 94 LYS A CA 1
ATOM 741 C C . LYS A 1 94 ? 11.963 2.396 -14.539 1.00 80.81 94 LYS A C 1
ATOM 743 O O . LYS A 1 94 ? 12.240 3.315 -15.321 1.00 80.81 94 LYS A O 1
ATOM 748 N N . PRO A 1 95 ? 12.899 1.737 -13.834 1.00 77.94 95 PRO A N 1
ATOM 749 C CA . PRO A 1 95 ? 14.310 2.049 -13.978 1.00 77.94 95 PRO A CA 1
ATOM 750 C C . PRO A 1 95 ? 14.671 1.950 -15.458 1.00 77.94 95 PRO A C 1
ATOM 752 O O . PRO A 1 95 ? 14.405 0.934 -16.106 1.00 77.94 95 PRO A O 1
ATOM 755 N N . LYS A 1 96 ? 15.227 3.035 -16.009 1.00 76.00 96 LYS A N 1
ATOM 756 C CA . LYS A 1 96 ? 15.723 3.012 -17.383 1.00 76.00 96 LYS A CA 1
ATOM 757 C C . LYS A 1 96 ? 16.790 1.917 -17.458 1.00 76.00 96 LYS A C 1
ATOM 759 O O . LYS A 1 96 ? 17.582 1.802 -16.516 1.00 76.00 96 LYS A O 1
ATOM 764 N N . PRO A 1 97 ? 16.823 1.114 -18.535 1.00 70.62 97 PRO A N 1
ATOM 765 C CA . PRO A 1 97 ? 17.911 0.168 -18.718 1.00 70.62 97 PRO A CA 1
ATOM 766 C C . PRO A 1 97 ? 19.224 0.942 -18.598 1.00 70.62 97 PRO A C 1
ATOM 768 O O . PRO A 1 97 ? 19.370 2.007 -19.208 1.00 70.62 97 PRO A O 1
ATOM 771 N N . GLN A 1 98 ? 20.138 0.453 -17.755 1.00 66.00 98 GLN A N 1
ATOM 772 C CA . GLN A 1 98 ? 21.451 1.071 -17.614 1.00 66.00 98 GLN A CA 1
ATOM 773 C C . GLN A 1 98 ? 22.057 1.175 -19.013 1.00 66.00 98 GLN A C 1
ATOM 775 O O . GLN A 1 98 ? 22.090 0.184 -19.746 1.00 66.00 98 GLN A O 1
ATOM 780 N N . LYS A 1 99 ? 22.486 2.382 -19.404 1.00 60.69 99 LYS A N 1
ATOM 781 C CA . LYS A 1 99 ? 23.314 2.542 -20.597 1.00 60.69 99 LYS A CA 1
ATOM 782 C C . LYS A 1 99 ? 24.568 1.735 -20.315 1.00 60.69 99 LYS A C 1
ATOM 784 O O . LYS A 1 99 ? 25.386 2.125 -19.491 1.00 60.69 99 LYS A O 1
ATOM 789 N N . THR A 1 100 ? 24.666 0.569 -20.922 1.00 57.47 100 THR A N 1
ATOM 790 C CA . THR A 1 100 ? 25.865 -0.238 -20.856 1.00 57.47 100 THR A CA 1
ATOM 791 C C . THR A 1 100 ? 26.968 0.578 -21.526 1.00 57.47 100 THR A C 1
ATOM 793 O O . THR A 1 100 ? 26.956 0.775 -22.736 1.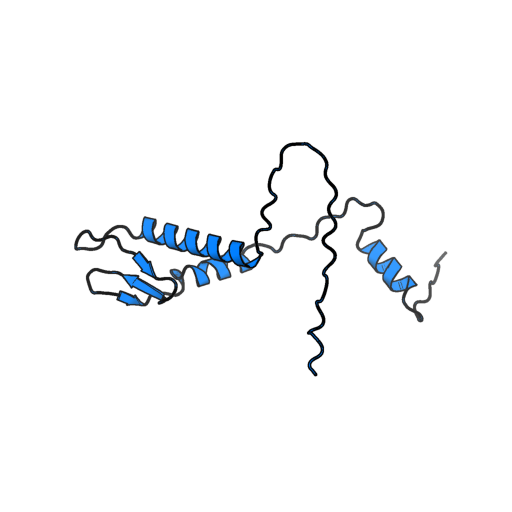00 57.47 100 THR A O 1
ATOM 796 N N . THR A 1 101 ? 27.919 1.084 -20.739 1.00 54.81 101 THR A N 1
ATOM 797 C CA . THR A 1 101 ? 29.142 1.769 -21.211 1.00 54.81 101 THR A CA 1
ATOM 798 C C . THR A 1 101 ? 30.098 0.800 -21.920 1.00 54.81 101 THR A C 1
ATOM 800 O O . THR A 1 101 ? 31.247 1.125 -22.191 1.00 54.81 101 THR A O 1
ATOM 803 N N . ALA A 1 102 ? 29.655 -0.426 -22.214 1.00 58.25 102 ALA A N 1
ATOM 804 C CA . ALA A 1 102 ? 30.398 -1.329 -23.066 1.00 58.25 102 ALA A CA 1
ATOM 805 C C . ALA A 1 102 ? 30.284 -0.819 -24.514 1.00 58.25 102 ALA A C 1
ATOM 807 O O . ALA A 1 102 ? 29.154 -0.647 -24.992 1.00 58.25 102 ALA A O 1
ATOM 808 N N . PRO A 1 103 ? 31.408 -0.629 -25.227 1.00 56.78 103 PRO A N 1
ATOM 809 C CA . PRO A 1 103 ? 31.441 0.001 -26.552 1.00 56.78 103 PRO A CA 1
ATOM 810 C C . PRO A 1 103 ? 30.531 -0.689 -27.588 1.00 56.78 103 PRO A C 1
ATOM 812 O O . PRO A 1 103 ? 30.098 -0.059 -28.547 1.00 56.78 103 PRO A O 1
ATOM 815 N N . ASN A 1 104 ? 30.135 -1.946 -27.340 1.00 56.19 104 ASN A N 1
ATOM 816 C CA . ASN A 1 104 ? 29.442 -2.818 -28.296 1.00 56.19 104 ASN A CA 1
ATOM 817 C C . ASN A 1 104 ? 28.047 -3.275 -27.811 1.00 56.19 104 ASN A C 1
ATOM 819 O O . ASN A 1 104 ? 27.623 -4.403 -28.066 1.00 56.19 104 ASN A O 1
ATOM 823 N N . SER A 1 105 ? 27.346 -2.455 -27.024 1.00 58.53 105 SER A N 1
ATOM 824 C CA . SER A 1 105 ? 26.106 -2.872 -26.334 1.00 58.53 105 SER A CA 1
ATOM 825 C C . SER A 1 105 ? 24.886 -1.982 -26.599 1.00 58.53 105 SER A C 1
ATOM 827 O O . SER A 1 105 ? 23.808 -2.201 -26.042 1.00 58.53 105 SER A O 1
ATOM 829 N N . GLY A 1 106 ? 25.035 -0.995 -27.486 1.00 68.75 106 GLY A N 1
ATOM 830 C CA . GLY A 1 106 ? 23.945 -0.115 -27.893 1.00 68.75 106 GLY A CA 1
ATOM 831 C C . GLY A 1 106 ? 22.802 -0.858 -28.594 1.00 68.75 106 GLY A C 1
ATOM 832 O O . GLY A 1 106 ? 22.969 -1.947 -29.143 1.00 68.75 106 GLY A O 1
ATOM 833 N N . VAL A 1 107 ? 21.621 -0.233 -28.621 1.00 71.94 107 VAL A N 1
ATOM 834 C CA . VAL A 1 107 ? 20.418 -0.762 -29.297 1.00 71.94 107 VAL A CA 1
ATOM 835 C C . VAL A 1 107 ? 20.700 -1.118 -30.766 1.00 71.94 107 VAL A C 1
ATOM 837 O O . VAL A 1 107 ? 20.233 -2.154 -31.234 1.00 71.94 107 VAL A O 1
ATOM 840 N N . LYS A 1 108 ? 21.529 -0.323 -31.458 1.00 71.88 108 LYS A N 1
ATOM 841 C CA . LYS A 1 108 ? 21.967 -0.574 -32.843 1.00 71.88 108 LYS A CA 1
ATOM 842 C C . LYS A 1 108 ? 22.762 -1.874 -32.991 1.00 71.88 108 LYS A C 1
ATOM 844 O O . LYS A 1 108 ? 22.524 -2.628 -33.923 1.00 71.88 108 LYS A O 1
ATOM 849 N N . GLU A 1 109 ? 23.645 -2.175 -32.045 1.00 77.00 109 GLU A N 1
ATOM 850 C CA . GLU A 1 109 ? 24.471 -3.386 -32.085 1.00 77.00 109 GLU A CA 1
ATOM 851 C C . GLU A 1 109 ? 23.648 -4.639 -31.764 1.00 77.00 109 GLU A C 1
ATOM 853 O O . GLU A 1 109 ? 23.807 -5.686 -32.386 1.00 77.00 109 GLU A O 1
ATOM 858 N N . ARG A 1 110 ? 22.677 -4.521 -30.847 1.00 79.25 110 ARG A N 1
ATOM 859 C CA . ARG A 1 110 ? 21.694 -5.588 -30.602 1.00 79.25 110 ARG A CA 1
ATOM 860 C C . ARG A 1 110 ? 20.850 -5.872 -31.843 1.00 79.25 110 ARG A C 1
ATOM 862 O O . ARG A 1 110 ? 20.571 -7.035 -32.117 1.00 79.25 110 ARG A O 1
ATOM 869 N N . LEU A 1 111 ? 20.450 -4.832 -32.577 1.00 80.75 111 LEU A N 1
ATOM 870 C CA . LEU A 1 111 ? 19.735 -4.977 -33.844 1.00 80.75 111 LEU A CA 1
ATOM 871 C C . LEU A 1 111 ? 20.624 -5.639 -34.905 1.00 80.75 111 LEU A C 1
ATOM 873 O O . LEU A 1 111 ? 20.186 -6.599 -35.529 1.00 80.75 111 LEU A O 1
ATOM 877 N N . ARG A 1 112 ? 21.883 -5.200 -35.035 1.00 79.50 112 ARG A N 1
ATOM 878 C CA . ARG A 1 112 ? 22.868 -5.787 -35.955 1.00 79.50 112 ARG A CA 1
ATOM 879 C C . ARG A 1 112 ? 23.056 -7.284 -35.702 1.00 79.50 112 ARG A C 1
ATOM 881 O O . ARG A 1 112 ? 22.939 -8.079 -36.625 1.00 79.50 112 ARG A O 1
ATOM 888 N N . LYS A 1 113 ? 23.248 -7.687 -34.441 1.00 80.50 113 LYS A N 1
ATOM 889 C CA . LYS A 1 113 ? 23.361 -9.104 -34.048 1.00 80.50 113 LYS A CA 1
ATOM 890 C C . LYS A 1 113 ? 22.104 -9.909 -34.366 1.00 80.50 113 LYS A C 1
ATOM 892 O O . LYS A 1 113 ? 22.214 -11.019 -34.871 1.00 80.50 113 LYS A O 1
ATOM 897 N N . LYS A 1 114 ? 20.918 -9.353 -34.096 1.00 81.38 114 LYS A N 1
ATOM 898 C CA . LYS A 1 114 ? 19.646 -10.005 -34.441 1.00 81.38 114 LYS A CA 1
ATOM 899 C C . LYS A 1 114 ? 19.475 -10.184 -35.948 1.00 81.38 114 LYS A C 1
ATOM 901 O O . LYS A 1 114 ? 18.896 -11.180 -36.358 1.00 81.38 114 LYS A O 1
ATOM 906 N N . LEU A 1 115 ? 19.972 -9.239 -36.743 1.00 81.44 115 LEU A N 1
ATOM 907 C CA . LEU A 1 115 ? 19.919 -9.321 -38.197 1.00 81.44 115 LEU A CA 1
ATOM 908 C C . LEU A 1 115 ? 20.902 -10.367 -38.736 1.00 81.44 115 LEU A C 1
ATOM 910 O O . LEU A 1 115 ? 20.509 -11.181 -39.556 1.00 81.44 115 LEU A O 1
ATOM 914 N N . LEU A 1 116 ? 22.126 -10.420 -38.200 1.00 80.19 116 LEU A N 1
ATOM 915 C CA . LEU A 1 116 ? 23.117 -11.455 -38.535 1.00 80.19 116 LEU A CA 1
ATOM 916 C C . LEU A 1 116 ? 22.658 -12.872 -38.160 1.00 80.19 116 LEU A C 1
ATOM 918 O O . LEU A 1 116 ? 23.049 -13.838 -38.801 1.00 80.19 116 LEU A O 1
ATOM 922 N N . GLN A 1 117 ? 21.847 -13.003 -37.110 1.00 82.75 117 GLN A N 1
ATOM 923 C CA . GLN A 1 117 ? 21.287 -14.286 -36.681 1.00 82.75 117 GLN A CA 1
ATOM 924 C C . GLN A 1 117 ? 20.034 -14.689 -37.481 1.00 82.75 117 GLN A C 1
ATOM 926 O O . GLN A 1 117 ? 19.537 -15.801 -37.311 1.00 82.75 117 GLN A O 1
ATOM 931 N N . ASN A 1 118 ? 19.500 -13.805 -38.329 1.00 81.56 118 ASN A N 1
ATOM 932 C CA . ASN A 1 118 ? 18.338 -14.110 -39.151 1.00 81.56 118 ASN A CA 1
ATOM 933 C C . ASN A 1 118 ? 18.783 -14.842 -40.434 1.00 81.56 118 ASN A C 1
ATOM 935 O O . ASN A 1 118 ? 19.428 -14.212 -41.271 1.00 81.56 118 ASN A O 1
ATOM 939 N N . PRO A 1 119 ? 18.407 -16.121 -40.642 1.00 77.56 119 PRO A N 1
ATOM 940 C CA . PRO A 1 119 ? 18.777 -16.879 -41.843 1.00 77.56 119 PRO A CA 1
ATOM 941 C C . PRO A 1 119 ? 18.190 -16.311 -43.148 1.00 77.56 119 PRO A C 1
ATOM 943 O O . PRO A 1 119 ? 18.597 -16.733 -44.223 1.00 77.56 119 PRO A O 1
ATOM 946 N N . TYR A 1 120 ? 17.265 -15.351 -43.058 1.00 77.69 120 TYR A N 1
ATOM 947 C CA . TYR A 1 120 ? 16.658 -14.647 -4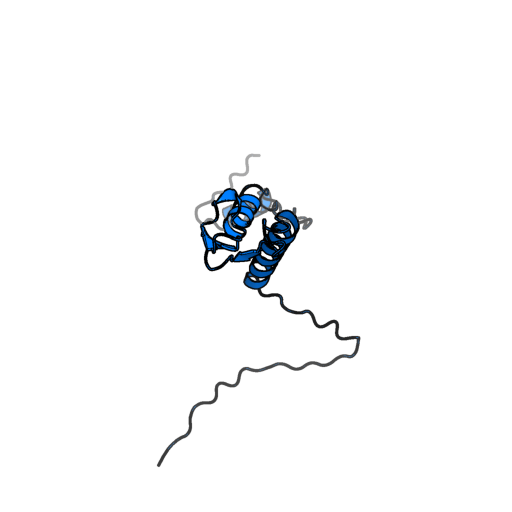4.193 1.00 77.69 120 TYR A CA 1
ATOM 948 C C . TYR A 1 120 ? 17.019 -13.148 -44.237 1.00 77.69 120 TYR A C 1
ATOM 950 O O . TYR A 1 120 ? 16.384 -12.379 -44.953 1.00 77.69 120 TYR A O 1
ATOM 958 N N . GLY A 1 121 ? 17.966 -12.685 -43.413 1.00 68.12 121 GLY A N 1
ATOM 959 C CA . GLY A 1 121 ? 18.363 -11.277 -43.363 1.00 68.12 121 GLY A CA 1
ATOM 960 C C . GLY A 1 121 ? 19.446 -10.956 -44.390 1.00 68.12 121 GLY A C 1
ATOM 961 O O . GLY A 1 121 ? 20.624 -11.147 -44.105 1.00 68.12 121 GLY A O 1
ATOM 962 N N . GLU A 1 122 ? 19.076 -10.447 -45.564 1.00 65.62 122 GLU A N 1
ATOM 963 C CA . GLU A 1 122 ? 20.053 -10.010 -46.568 1.00 65.62 122 GLU A CA 1
ATOM 964 C C . GLU A 1 122 ? 20.710 -8.672 -46.185 1.00 65.62 122 GLU A C 1
ATOM 966 O O . GLU A 1 122 ? 20.048 -7.684 -45.862 1.00 65.62 122 GLU A O 1
ATOM 971 N N . TYR A 1 123 ? 22.045 -8.641 -46.231 1.00 59.47 123 TYR A N 1
ATOM 972 C CA . TYR A 1 123 ? 22.849 -7.426 -46.122 1.00 59.47 123 TYR A CA 1
ATOM 973 C C . TYR A 1 123 ? 22.939 -6.779 -47.507 1.00 59.47 123 TYR A C 1
ATOM 975 O O . TYR A 1 123 ? 23.708 -7.228 -48.352 1.00 59.47 123 TYR A O 1
ATOM 983 N N . HIS A 1 124 ? 22.161 -5.730 -47.761 1.00 59.56 124 HIS A N 1
ATOM 984 C CA . HIS A 1 124 ? 22.408 -4.857 -48.908 1.00 59.56 124 HIS A CA 1
ATOM 985 C C . HIS A 1 124 ? 23.357 -3.742 -48.466 1.00 59.56 124 HIS A C 1
ATOM 987 O O . HIS A 1 124 ? 22.974 -2.846 -47.711 1.00 59.56 124 HIS A O 1
ATOM 993 N N . ASN A 1 125 ? 24.615 -3.836 -48.897 1.00 54.34 125 ASN A N 1
ATOM 994 C CA . ASN A 1 125 ? 25.546 -2.718 -48.825 1.00 54.34 125 ASN A CA 1
ATOM 995 C C . ASN A 1 125 ? 25.124 -1.737 -49.920 1.00 54.34 125 ASN A C 1
ATOM 997 O O . ASN A 1 125 ? 25.177 -2.068 -51.100 1.00 54.34 125 ASN A O 1
ATOM 1001 N N . ILE A 1 126 ? 24.608 -0.583 -49.514 1.00 54.84 126 ILE A N 1
ATOM 1002 C CA . ILE A 1 126 ? 24.369 0.534 -50.422 1.00 54.84 126 ILE A CA 1
ATOM 1003 C C . ILE A 1 126 ? 25.671 1.337 -50.394 1.00 54.84 126 ILE A C 1
ATOM 1005 O O . ILE A 1 126 ? 25.982 1.926 -49.354 1.00 54.84 126 ILE A O 1
ATOM 1009 N N . ASP A 1 127 ? 26.437 1.241 -51.481 1.00 43.59 127 ASP A N 1
ATOM 1010 C CA . ASP A 1 127 ? 27.636 2.046 -51.755 1.00 43.59 127 ASP A CA 1
ATOM 1011 C C . ASP A 1 127 ? 27.275 3.511 -52.058 1.00 43.59 127 ASP A C 1
ATOM 1013 O O . ASP A 1 127 ? 26.207 3.751 -52.676 1.00 43.59 127 ASP A O 1
#

Radius of gyration: 27.9 Å; chains: 1; bounding box: 57×68×77 Å